Protein AF-A0A371E252-F1 (afdb_monomer)

InterPro domains:
  IPR016167 FAD-binding, type PCMH, subdomain 1 [G3DSA:3.30.43.10] (21-104)

Foldseek 3Di:
DVVVVVVVVVVVVVVVVVVDDDPDPCVQLVVQLVVQLCVVQNDVVCVPFKDAPPDPVPLVVQVVPDPDPVCVDPVHDDDRMDGDDPDPVSVVSNVVSCVVSVND

Structure (mmCIF, N/CA/C/O backbone):
data_AF-A0A371E252-F1
#
_entry.id   AF-A0A371E252-F1
#
loop_
_atom_site.group_PDB
_atom_site.id
_atom_site.type_symbol
_atom_site.label_atom_id
_atom_site.label_alt_id
_atom_site.label_comp_id
_atom_site.label_asym_id
_atom_site.label_entity_id
_atom_site.label_seq_id
_atom_site.pdbx_PDB_ins_code
_atom_site.Cartn_x
_atom_site.Cartn_y
_atom_site.Cartn_z
_atom_site.occupancy
_atom_site.B_iso_or_equiv
_atom_site.auth_seq_id
_atom_site.auth_comp_id
_atom_site.auth_asym_id
_atom_site.auth_atom_id
_atom_site.pdbx_PDB_model_num
ATOM 1 N N . MET A 1 1 ? -9.364 8.628 54.721 1.00 62.19 1 MET A N 1
ATOM 2 C CA . MET A 1 1 ? -10.093 9.323 53.631 1.00 62.19 1 MET A CA 1
ATOM 3 C C . MET A 1 1 ? -9.244 9.484 52.368 1.00 62.19 1 MET A C 1
ATOM 5 O O . MET A 1 1 ? -9.699 9.056 51.315 1.00 62.19 1 MET A O 1
ATOM 9 N N . ALA A 1 2 ? -8.001 9.976 52.462 1.00 70.38 2 ALA A N 1
ATOM 10 C CA . ALA A 1 2 ? -7.091 10.146 51.316 1.00 70.38 2 ALA A CA 1
ATOM 11 C C . ALA A 1 2 ? -6.889 8.874 50.459 1.00 70.38 2 ALA A C 1
ATOM 13 O O . ALA A 1 2 ? -7.044 8.922 49.245 1.00 70.38 2 ALA A O 1
ATOM 14 N N . ASN A 1 3 ? -6.663 7.709 51.075 1.00 74.62 3 ASN A N 1
ATOM 15 C CA . ASN A 1 3 ? -6.442 6.457 50.332 1.00 74.62 3 ASN A CA 1
ATOM 16 C C . ASN A 1 3 ? -7.676 5.987 49.541 1.00 74.62 3 ASN A C 1
ATOM 18 O O . ASN A 1 3 ? -7.531 5.285 48.545 1.00 74.62 3 ASN A O 1
ATOM 22 N N . SER A 1 4 ? -8.884 6.359 49.979 1.00 79.25 4 SER A N 1
ATOM 23 C CA . SER A 1 4 ? -10.127 6.024 49.271 1.00 79.25 4 SER A CA 1
ATOM 24 C C . SER A 1 4 ? -10.305 6.909 48.035 1.00 79.25 4 SER A C 1
ATOM 26 O O . SER A 1 4 ? -10.620 6.414 46.958 1.00 79.25 4 SER A O 1
ATOM 28 N N . LEU A 1 5 ? -9.992 8.204 48.165 1.00 81.00 5 LEU A N 1
ATOM 29 C CA . LEU A 1 5 ? -9.998 9.164 47.057 1.00 81.00 5 LEU A CA 1
ATOM 30 C C . LEU A 1 5 ? -8.970 8.800 45.980 1.00 81.00 5 LEU A C 1
ATOM 32 O O . LEU A 1 5 ? -9.283 8.847 44.795 1.00 81.00 5 LEU A O 1
ATOM 36 N N . VAL A 1 6 ? -7.773 8.363 46.386 1.00 83.75 6 VAL A N 1
ATOM 37 C CA . VAL A 1 6 ? -6.734 7.889 45.459 1.00 83.75 6 VAL A CA 1
ATOM 38 C C . VAL A 1 6 ? -7.217 6.662 44.680 1.00 83.75 6 VAL A C 1
ATOM 40 O O . VAL A 1 6 ? -7.085 6.624 43.461 1.00 83.75 6 VAL A O 1
ATOM 43 N N . LYS A 1 7 ? -7.849 5.686 45.346 1.00 84.31 7 LYS A N 1
ATOM 44 C CA . LYS A 1 7 ? -8.423 4.507 44.673 1.00 84.31 7 LYS A CA 1
ATOM 45 C C . LYS A 1 7 ? -9.534 4.876 43.687 1.00 84.31 7 LYS A C 1
ATOM 47 O O . LYS A 1 7 ? -9.587 4.305 42.602 1.00 84.31 7 LYS A O 1
ATOM 52 N N . LEU A 1 8 ? -10.389 5.837 44.042 1.00 84.25 8 LEU A N 1
ATOM 53 C CA . LEU A 1 8 ? -11.466 6.312 43.171 1.00 84.25 8 LEU A CA 1
ATOM 54 C C . LEU A 1 8 ? -10.919 7.026 41.924 1.00 84.25 8 LEU A C 1
ATOM 56 O O . LEU A 1 8 ? -11.427 6.822 40.824 1.00 84.25 8 LEU A O 1
ATOM 60 N N . LEU A 1 9 ? -9.851 7.815 42.084 1.00 87.12 9 LEU A N 1
ATOM 61 C CA . LEU A 1 9 ? -9.135 8.452 40.976 1.00 87.12 9 LEU A CA 1
ATOM 62 C C . LEU A 1 9 ? -8.522 7.415 40.032 1.00 87.12 9 LEU A C 1
ATOM 64 O O . LEU A 1 9 ? -8.717 7.512 38.823 1.00 87.12 9 LEU A O 1
ATOM 68 N N . PHE A 1 10 ? -7.848 6.393 40.567 1.00 81.62 10 PHE A N 1
ATOM 69 C CA . PHE A 1 10 ? -7.299 5.307 39.748 1.00 81.62 10 PHE A CA 1
ATOM 70 C C . PHE A 1 10 ? -8.387 4.556 38.971 1.00 81.62 10 PHE A C 1
ATOM 72 O O . PHE A 1 10 ? -8.200 4.296 37.785 1.00 81.62 10 PHE A O 1
ATOM 79 N N . LEU A 1 11 ? -9.530 4.262 39.604 1.00 84.81 11 LEU A N 1
ATOM 80 C CA . LEU A 1 11 ? -10.670 3.610 38.950 1.00 84.81 11 LEU A CA 1
ATOM 81 C C . LEU A 1 11 ? -11.271 4.481 37.832 1.00 84.81 11 LEU A C 1
ATOM 83 O O . LEU A 1 11 ? -11.624 3.980 36.770 1.00 84.81 11 LEU A O 1
ATOM 87 N N . SER A 1 12 ? -11.375 5.791 38.058 1.00 83.69 12 SER A N 1
ATOM 88 C CA . SER A 1 12 ? -11.881 6.733 37.054 1.00 83.69 12 SER A CA 1
ATOM 89 C C . SER A 1 12 ? -10.973 6.788 35.821 1.00 83.69 12 SER A C 1
ATOM 91 O O . SER A 1 12 ? -11.452 6.709 34.689 1.00 83.69 12 SER A O 1
ATOM 93 N N . VAL A 1 13 ? -9.652 6.844 36.031 1.00 83.81 13 VAL A N 1
ATOM 94 C CA . VAL A 1 13 ? -8.660 6.879 34.945 1.00 83.81 13 VAL A CA 1
ATOM 95 C C . VAL A 1 13 ? -8.674 5.586 34.129 1.00 83.81 13 VAL A C 1
ATOM 97 O O . VAL A 1 13 ? -8.642 5.649 32.900 1.00 83.81 13 VAL A O 1
ATOM 100 N N . THR A 1 14 ? -8.761 4.415 34.770 1.00 80.19 14 THR A N 1
ATOM 101 C CA . THR A 1 14 ? -8.819 3.137 34.042 1.00 80.19 14 THR A CA 1
ATOM 102 C C . THR A 1 14 ? -10.090 3.015 33.210 1.00 80.19 14 THR A C 1
ATOM 104 O O . THR A 1 14 ? -9.998 2.628 32.047 1.00 80.19 14 THR A O 1
ATOM 107 N N . VAL A 1 15 ? -11.246 3.418 33.755 1.00 84.56 15 VAL A N 1
ATOM 108 C CA . VAL A 1 15 ? -12.521 3.450 33.020 1.00 84.56 15 VAL A CA 1
ATOM 109 C C . VAL A 1 15 ? -12.428 4.378 31.806 1.00 84.56 15 VAL A C 1
ATOM 111 O O . VAL A 1 15 ? -12.821 3.977 30.711 1.00 84.56 15 VAL A O 1
ATOM 114 N N . PHE A 1 16 ? -11.842 5.569 31.961 1.00 77.81 16 PHE A N 1
ATOM 115 C CA . PHE A 1 16 ? 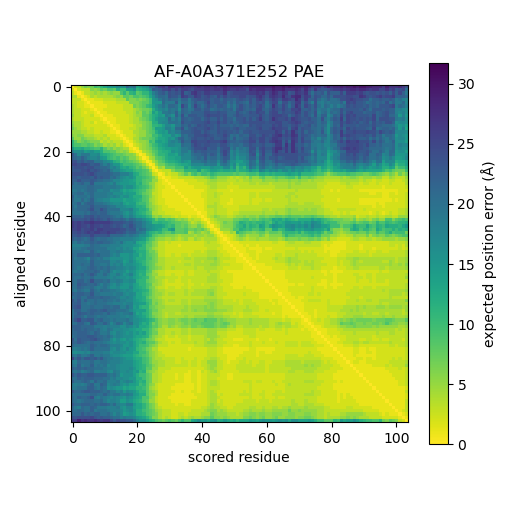-11.635 6.509 30.855 1.00 77.81 16 PHE A CA 1
ATOM 116 C C . PHE A 1 16 ? -10.788 5.908 29.724 1.00 77.81 16 PHE A C 1
ATOM 118 O O . PHE A 1 16 ? -11.178 5.993 28.563 1.00 77.81 16 PHE A O 1
ATOM 125 N N . ILE A 1 17 ? -9.666 5.252 30.042 1.00 77.25 17 ILE A N 1
ATOM 126 C CA . ILE A 1 17 ? -8.774 4.651 29.033 1.00 77.25 17 ILE A CA 1
ATOM 127 C C . ILE A 1 17 ? -9.478 3.529 28.254 1.00 77.25 17 ILE A C 1
ATOM 129 O O . ILE A 1 17 ? -9.292 3.419 27.047 1.00 77.25 17 ILE A O 1
ATOM 133 N N . SER A 1 18 ? -10.326 2.725 28.902 1.00 74.38 18 SER A N 1
ATOM 134 C CA . SER A 1 18 ? -11.083 1.661 28.221 1.00 74.38 18 SER A CA 1
ATOM 135 C C . SER A 1 18 ? -12.175 2.161 27.265 1.00 74.38 18 SER A C 1
ATOM 137 O O . SER A 1 18 ? -12.590 1.408 26.386 1.00 74.38 18 SER A O 1
ATOM 139 N N . ILE A 1 19 ? -12.643 3.406 27.409 1.00 78.81 19 ILE A N 1
ATOM 140 C CA . ILE A 1 19 ? -13.698 3.979 26.554 1.00 78.81 19 ILE A CA 1
ATOM 141 C C . ILE A 1 19 ? -13.113 4.573 25.262 1.00 78.81 19 ILE A C 1
ATOM 143 O O . ILE A 1 19 ? -13.797 4.609 24.240 1.00 78.81 19 ILE A O 1
ATOM 147 N N . PHE A 1 20 ? -11.847 5.003 25.277 1.00 70.75 20 PHE A N 1
ATOM 148 C CA . PHE A 1 20 ? -11.175 5.567 24.107 1.00 70.75 20 PHE A CA 1
ATOM 149 C C . PHE A 1 20 ? -10.233 4.535 23.474 1.00 70.75 20 PHE A C 1
ATOM 151 O O . PHE A 1 20 ? -9.099 4.381 23.932 1.00 70.75 20 PHE A O 1
ATOM 158 N N . PRO A 1 21 ? -10.644 3.830 22.403 1.00 59.06 21 PRO A N 1
ATOM 159 C CA . PRO A 1 21 ? -9.707 3.009 21.652 1.00 59.06 21 PRO A CA 1
ATOM 160 C C . PRO A 1 21 ? -8.589 3.895 21.089 1.00 59.06 21 PRO A C 1
ATOM 162 O O . PRO A 1 21 ? -8.842 4.955 20.514 1.00 59.06 21 PRO A O 1
ATOM 165 N N . ALA A 1 22 ? -7.341 3.453 21.245 1.00 61.25 22 ALA A N 1
ATOM 166 C CA . ALA A 1 22 ? -6.201 4.109 20.626 1.00 61.25 22 ALA A CA 1
ATOM 167 C C . ALA A 1 22 ? -6.361 4.070 19.098 1.00 61.25 22 ALA A C 1
ATOM 169 O O . ALA A 1 22 ? -6.343 3.003 18.486 1.00 61.25 22 ALA A O 1
ATOM 170 N N . THR A 1 23 ? -6.501 5.233 18.465 1.00 57.09 23 THR A N 1
ATOM 171 C CA . THR A 1 23 ? -6.455 5.335 17.006 1.00 57.09 23 THR A CA 1
ATOM 172 C C . THR A 1 23 ? -5.016 5.139 16.547 1.00 57.09 23 THR A C 1
ATOM 174 O O . THR A 1 23 ? -4.181 6.033 16.696 1.00 57.09 23 THR A O 1
ATOM 177 N N . SER A 1 24 ? -4.703 3.971 15.990 1.00 57.41 24 SER A N 1
ATOM 178 C CA . SER A 1 24 ? -3.435 3.751 15.295 1.00 57.41 24 SER A CA 1
ATOM 179 C C . SER A 1 24 ? -3.422 4.620 14.035 1.00 57.41 24 SER A C 1
ATOM 181 O O . SER A 1 24 ? -4.232 4.426 13.130 1.00 57.41 24 SER A O 1
ATOM 183 N N . SER A 1 25 ? -2.535 5.610 13.966 1.00 57.28 25 SER A N 1
ATOM 184 C CA . SER A 1 25 ? -2.416 6.466 12.787 1.00 57.28 25 SER A CA 1
ATOM 185 C C . SER A 1 25 ? -1.737 5.701 11.643 1.00 57.28 25 SER A C 1
ATOM 187 O O . SER A 1 25 ? -0.520 5.540 11.591 1.00 57.28 25 SER A O 1
ATOM 189 N N . SER A 1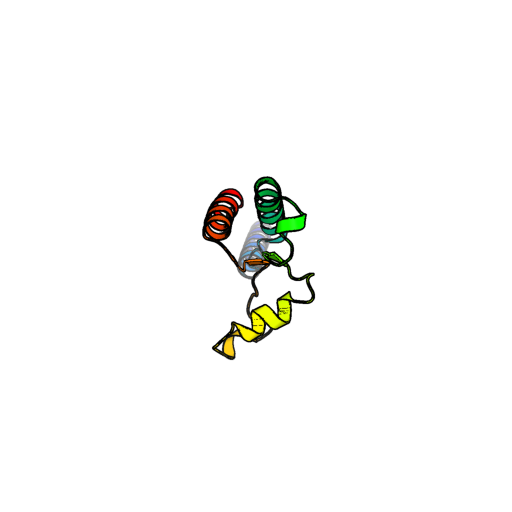 26 ? -2.534 5.248 10.673 1.00 63.62 26 SER A N 1
ATOM 190 C CA . SER A 1 26 ? -2.059 4.558 9.460 1.00 63.62 26 SER A CA 1
ATOM 191 C C . SER A 1 26 ? -1.217 5.441 8.525 1.00 63.62 26 SER A C 1
ATOM 193 O O . SER A 1 26 ? -0.575 4.936 7.605 1.00 63.62 26 SER A O 1
ATOM 195 N N . VAL A 1 27 ? -1.163 6.754 8.780 1.00 65.44 27 VAL A N 1
ATOM 196 C CA . VAL A 1 27 ? -0.443 7.758 7.974 1.00 65.44 27 VAL A CA 1
ATOM 197 C C . VAL A 1 27 ? 1.049 7.429 7.825 1.00 65.44 27 VAL A C 1
ATOM 199 O O . VAL A 1 27 ? 1.638 7.678 6.774 1.00 65.44 27 VAL A O 1
ATOM 202 N N . GLY A 1 28 ? 1.680 6.857 8.857 1.00 78.56 28 GLY A N 1
ATOM 203 C CA . GLY A 1 28 ? 3.085 6.438 8.780 1.00 78.56 28 GLY A CA 1
ATOM 204 C C . GLY A 1 28 ? 3.295 5.204 7.898 1.00 78.56 28 GLY A C 1
ATOM 205 O O . GLY A 1 28 ? 4.268 5.131 7.145 1.00 78.56 28 GLY A O 1
ATOM 206 N N . LEU A 1 29 ? 2.354 4.259 7.954 1.00 85.19 29 LEU A N 1
ATOM 207 C CA . LEU A 1 29 ? 2.412 2.996 7.214 1.00 85.19 29 LEU A CA 1
ATOM 208 C C . LEU A 1 29 ? 2.175 3.228 5.716 1.00 85.19 29 LEU A C 1
ATOM 210 O O . LEU A 1 29 ? 2.910 2.692 4.892 1.00 85.19 29 LEU A O 1
ATOM 214 N N . GLU A 1 30 ? 1.227 4.103 5.366 1.00 88.06 30 GLU A N 1
ATOM 215 C CA . GLU A 1 30 ? 0.965 4.539 3.987 1.00 88.06 30 GLU A CA 1
ATOM 216 C C . GLU A 1 30 ? 2.212 5.160 3.341 1.00 88.06 30 GLU A C 1
ATOM 218 O O . GLU A 1 30 ? 2.621 4.755 2.255 1.00 88.06 30 GLU A O 1
ATOM 223 N N . LYS A 1 31 ? 2.871 6.105 4.027 1.00 90.19 31 LYS A N 1
ATOM 224 C CA . LYS A 1 31 ? 4.099 6.740 3.518 1.00 90.19 31 LYS A CA 1
ATOM 225 C C . LYS A 1 31 ? 5.239 5.738 3.346 1.00 90.19 31 LYS A C 1
ATOM 227 O O . LYS A 1 31 ? 5.981 5.818 2.369 1.00 90.19 31 LYS A O 1
ATOM 232 N N . SER A 1 32 ? 5.381 4.801 4.285 1.00 92.25 32 SER A N 1
ATOM 233 C CA . SER A 1 32 ? 6.361 3.713 4.195 1.00 92.25 32 SER A CA 1
ATOM 234 C C . SER A 1 32 ? 6.102 2.834 2.967 1.00 92.25 32 SER A C 1
ATOM 236 O O . SER A 1 32 ? 7.033 2.538 2.214 1.00 92.25 32 SER A O 1
ATOM 238 N N . PHE A 1 33 ? 4.835 2.486 2.725 1.00 93.56 33 PHE A N 1
ATOM 239 C CA . PHE A 1 33 ? 4.422 1.678 1.582 1.00 93.56 33 PHE A CA 1
ATOM 240 C C . PHE A 1 33 ? 4.706 2.391 0.260 1.00 93.56 33 PHE A C 1
ATOM 242 O O . PHE A 1 33 ? 5.372 1.828 -0.607 1.00 93.56 33 PHE A O 1
ATOM 249 N N . LEU A 1 34 ? 4.273 3.651 0.135 1.00 92.50 34 LEU A N 1
ATOM 250 C CA . LEU A 1 34 ? 4.506 4.478 -1.052 1.00 92.50 34 LEU A CA 1
ATOM 251 C C . LEU A 1 34 ? 5.995 4.595 -1.363 1.00 92.50 34 LEU A C 1
ATOM 253 O O . LEU A 1 34 ? 6.411 4.327 -2.487 1.00 92.50 34 LEU A O 1
ATOM 257 N N . ARG A 1 35 ? 6.812 4.901 -0.349 1.00 93.12 35 ARG A N 1
ATOM 258 C CA . ARG A 1 35 ? 8.263 4.996 -0.514 1.00 93.12 35 ARG A CA 1
ATOM 259 C C . ARG A 1 35 ? 8.869 3.670 -0.972 1.00 93.12 35 ARG A C 1
ATOM 261 O O . ARG A 1 35 ? 9.743 3.672 -1.835 1.00 93.12 35 ARG A O 1
ATOM 268 N N . CYS A 1 36 ? 8.432 2.544 -0.406 1.00 94.88 36 CYS A N 1
ATOM 269 C CA . CYS A 1 36 ? 8.893 1.221 -0.825 1.00 94.88 36 CYS A CA 1
ATOM 270 C C . CYS A 1 36 ? 8.558 0.952 -2.298 1.00 94.88 36 CYS A C 1
ATOM 272 O O . CYS A 1 36 ? 9.428 0.526 -3.056 1.00 94.88 36 CYS A O 1
ATOM 274 N N . PHE A 1 37 ? 7.327 1.258 -2.704 1.00 94.31 37 PHE A N 1
ATOM 275 C CA . PHE A 1 37 ? 6.840 1.026 -4.058 1.00 94.31 37 PHE A CA 1
ATOM 276 C C . PHE A 1 37 ? 7.578 1.897 -5.086 1.00 94.31 37 PHE A C 1
ATOM 278 O O . PHE A 1 37 ? 8.109 1.379 -6.069 1.00 94.31 37 PHE A O 1
ATOM 285 N N . GLN A 1 38 ? 7.714 3.198 -4.803 1.00 93.38 38 GLN A N 1
ATOM 286 C CA . GLN A 1 38 ? 8.462 4.161 -5.622 1.00 93.38 38 GLN A CA 1
ATOM 287 C C . GLN A 1 38 ? 9.941 3.788 -5.756 1.00 93.38 38 GLN A C 1
ATOM 289 O O . GLN A 1 38 ? 10.516 3.937 -6.828 1.00 93.38 38 GLN A O 1
ATOM 294 N N . THR A 1 39 ? 10.557 3.246 -4.700 1.00 94.19 39 THR A N 1
ATOM 295 C CA . THR A 1 39 ? 11.961 2.796 -4.758 1.00 94.19 39 THR A CA 1
ATOM 296 C C . THR A 1 39 ? 12.160 1.667 -5.777 1.00 94.19 39 THR A C 1
ATOM 298 O O . THR A 1 39 ? 13.242 1.546 -6.342 1.00 94.19 39 THR A O 1
ATOM 301 N N . ILE A 1 40 ? 11.140 0.835 -6.010 1.00 92.69 40 ILE A N 1
ATOM 302 C CA . ILE A 1 40 ? 11.243 -0.333 -6.896 1.00 92.69 40 ILE A CA 1
ATOM 303 C C . ILE A 1 40 ? 10.833 0.006 -8.334 1.00 92.69 40 ILE A C 1
ATOM 305 O O . ILE A 1 40 ? 11.474 -0.459 -9.272 1.00 92.69 40 ILE A O 1
ATOM 309 N N . LEU A 1 41 ? 9.769 0.794 -8.518 1.00 89.38 41 LEU A N 1
ATOM 310 C CA . LEU A 1 41 ? 9.190 1.072 -9.839 1.00 89.38 41 LEU A CA 1
ATOM 311 C C . LEU A 1 41 ? 9.556 2.459 -10.398 1.00 89.38 41 LEU A C 1
ATOM 313 O O . LEU A 1 41 ? 9.484 2.655 -11.613 1.00 89.38 41 LEU A O 1
ATOM 317 N N . GLY A 1 42 ? 9.962 3.407 -9.551 1.00 84.69 42 GLY A N 1
ATOM 318 C CA . GLY A 1 42 ? 10.159 4.819 -9.891 1.00 84.69 42 GLY A CA 1
ATOM 319 C C . GLY A 1 42 ? 8.890 5.674 -9.734 1.00 84.69 42 GLY A C 1
ATOM 320 O O . GLY A 1 42 ? 7.770 5.171 -9.648 1.00 84.69 42 GLY A O 1
ATOM 321 N N . ASP A 1 43 ? 9.049 6.999 -9.706 1.00 76.00 43 ASP A N 1
ATOM 322 C CA . ASP A 1 43 ? 7.927 7.921 -9.451 1.00 76.00 43 ASP A CA 1
ATOM 323 C C . ASP A 1 43 ? 6.906 7.951 -10.601 1.00 76.00 43 ASP A C 1
ATOM 325 O O . ASP A 1 43 ? 5.696 7.922 -10.370 1.00 76.00 43 ASP A O 1
ATOM 329 N N . ASN A 1 44 ? 7.379 7.926 -11.851 1.00 69.56 44 ASN A N 1
ATOM 330 C CA . ASN A 1 44 ? 6.522 8.038 -13.040 1.00 69.56 44 ASN A CA 1
ATOM 331 C C . ASN A 1 44 ? 5.601 6.826 -13.250 1.00 69.56 44 ASN A C 1
ATOM 333 O O . ASN A 1 44 ? 4.517 6.963 -13.806 1.00 69.56 44 ASN A O 1
ATOM 337 N N . THR A 1 45 ? 6.016 5.645 -12.798 1.00 70.00 45 THR A N 1
ATOM 338 C CA . THR A 1 45 ? 5.272 4.379 -12.942 1.00 70.00 45 THR A CA 1
ATOM 339 C C . THR A 1 45 ? 4.266 4.158 -11.811 1.00 70.00 45 THR A C 1
ATO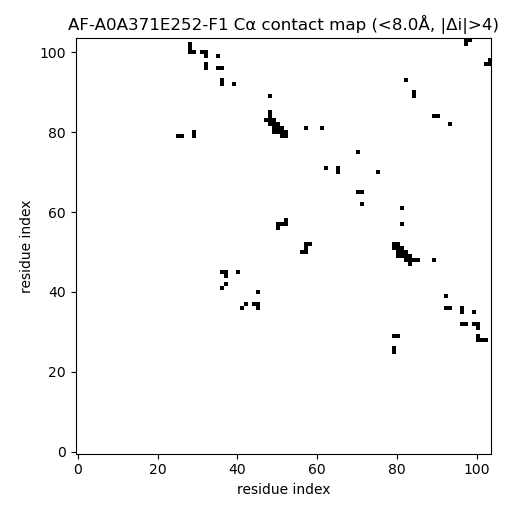M 341 O O . THR A 1 45 ? 3.421 3.269 -11.897 1.00 70.00 45 THR A O 1
ATOM 344 N N . THR A 1 46 ? 4.338 4.968 -10.751 1.00 78.44 46 THR A N 1
ATOM 345 C CA . THR A 1 46 ? 3.406 4.904 -9.621 1.00 78.44 46 THR A CA 1
ATOM 346 C C . THR A 1 46 ? 2.075 5.593 -9.961 1.00 78.44 46 THR A C 1
ATOM 348 O O . THR A 1 46 ? 1.015 5.194 -9.466 1.00 78.44 46 THR A O 1
ATOM 351 N N . SER A 1 47 ? 2.115 6.585 -10.860 1.00 82.06 47 SER A N 1
ATOM 352 C CA . SER A 1 47 ? 0.936 7.283 -11.383 1.00 82.06 47 SER A CA 1
ATOM 353 C C . SER A 1 47 ? 0.044 6.321 -12.176 1.00 82.06 47 SER A C 1
ATOM 355 O O . SER A 1 47 ? 0.479 5.717 -13.153 1.00 82.06 47 SER A O 1
ATOM 357 N N . GLY A 1 48 ? -1.203 6.141 -11.735 1.00 88.62 48 GLY A N 1
ATOM 358 C CA . GLY A 1 48 ? -2.156 5.202 -12.344 1.00 88.62 48 GLY A CA 1
ATOM 359 C C . GLY A 1 48 ? -2.067 3.756 -11.835 1.00 88.62 48 GLY A C 1
ATOM 360 O O . GLY A 1 48 ? -2.822 2.902 -12.302 1.00 88.62 48 GLY A O 1
ATOM 361 N N . VAL A 1 49 ? -1.173 3.483 -10.878 1.00 94.12 49 VAL A N 1
ATOM 362 C CA . VAL A 1 49 ? -1.094 2.201 -10.156 1.00 94.12 49 VAL A CA 1
ATOM 363 C C . VAL A 1 49 ? -1.489 2.372 -8.696 1.00 94.12 49 VAL A C 1
ATOM 365 O O . VAL A 1 49 ? -2.168 1.504 -8.154 1.00 94.12 49 VAL A O 1
ATOM 368 N N . ILE A 1 50 ? -1.083 3.473 -8.056 1.00 94.12 50 ILE A N 1
ATOM 369 C CA . ILE A 1 50 ? -1.456 3.781 -6.673 1.00 94.12 50 ILE A CA 1
ATOM 370 C C . ILE A 1 50 ? -2.299 5.051 -6.627 1.00 94.12 50 ILE A C 1
ATOM 372 O O . ILE A 1 50 ? -1.910 6.093 -7.152 1.00 94.12 50 ILE A O 1
ATOM 376 N N . PHE A 1 51 ? -3.425 4.967 -5.926 1.00 93.94 51 PHE A N 1
ATOM 377 C CA . PHE A 1 51 ? -4.324 6.080 -5.658 1.00 93.94 51 PHE A CA 1
ATOM 378 C C . PHE A 1 51 ? -4.413 6.315 -4.155 1.00 93.94 51 PHE A C 1
ATOM 380 O O . PHE A 1 51 ? -4.871 5.454 -3.408 1.00 93.94 51 PHE A O 1
ATOM 387 N N . THR A 1 52 ? -3.970 7.480 -3.701 1.00 92.31 52 THR A N 1
ATOM 388 C CA . THR A 1 52 ? -4.114 7.936 -2.311 1.00 92.31 52 THR A CA 1
ATOM 389 C C . THR A 1 52 ? -5.370 8.789 -2.172 1.00 92.31 52 THR A C 1
ATOM 391 O O . THR A 1 52 ? -5.889 9.293 -3.170 1.00 92.31 52 THR A O 1
ATOM 394 N N . LYS A 1 53 ? -5.813 9.052 -0.937 1.00 91.56 53 LYS A N 1
ATOM 395 C CA . LYS A 1 53 ? -6.943 9.966 -0.662 1.00 91.56 53 LYS A CA 1
ATOM 396 C C . LYS A 1 53 ? -6.783 11.374 -1.253 1.00 91.56 53 LYS A C 1
ATOM 398 O O . LYS A 1 53 ? -7.769 12.084 -1.396 1.00 91.56 53 LYS A O 1
ATOM 403 N N . SER A 1 54 ? -5.560 11.793 -1.585 1.00 91.12 54 SER A N 1
ATOM 404 C CA . SER A 1 54 ? -5.296 13.087 -2.227 1.00 91.12 54 SER A CA 1
ATOM 405 C C . SER A 1 54 ? -5.513 13.080 -3.743 1.00 91.12 54 SER A C 1
ATOM 407 O O . SER A 1 54 ? -5.519 14.143 -4.356 1.00 91.12 54 SER A O 1
ATOM 409 N N . SER A 1 55 ? -5.635 11.908 -4.371 1.00 92.06 55 SER A N 1
ATOM 410 C CA . SER A 1 55 ? -5.862 11.799 -5.814 1.00 92.06 55 SER A CA 1
ATOM 411 C C . SER A 1 55 ? -7.344 11.977 -6.152 1.00 92.06 55 SER A C 1
ATOM 413 O O . SER A 1 55 ? -8.209 11.395 -5.502 1.00 92.06 55 SER A O 1
ATOM 415 N N . SER A 1 56 ? -7.649 12.742 -7.204 1.00 93.94 56 SER A N 1
ATOM 416 C CA . SER A 1 56 ? -9.032 12.965 -7.662 1.00 93.94 56 SER A CA 1
ATOM 417 C C . SER A 1 56 ? -9.735 11.675 -8.097 1.00 93.94 56 SER A C 1
ATOM 419 O O . SER A 1 56 ? -10.955 11.573 -8.006 1.00 93.94 56 SER A O 1
ATOM 421 N N . SER A 1 57 ? -8.968 10.673 -8.532 1.00 94.81 57 SER A N 1
ATOM 422 C CA . SE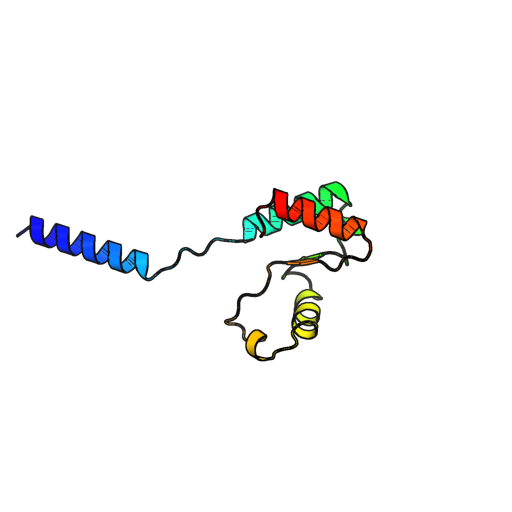R A 1 57 ? -9.479 9.364 -8.946 1.00 94.81 57 SER A CA 1
ATOM 423 C C . SER A 1 57 ? -9.767 8.407 -7.784 1.00 94.81 57 SER A C 1
ATOM 425 O O . SER A 1 57 ? -10.345 7.352 -8.026 1.00 94.81 57 SER A O 1
ATOM 427 N N . TYR A 1 58 ? -9.393 8.736 -6.542 1.00 95.62 58 TYR A N 1
ATOM 428 C CA . TYR A 1 58 ? -9.560 7.834 -5.397 1.00 95.62 58 TYR A CA 1
ATOM 429 C C . TYR A 1 58 ? -11.030 7.562 -5.061 1.00 95.62 58 TYR A C 1
ATOM 431 O O . TYR A 1 58 ? -11.431 6.401 -5.002 1.00 95.62 58 TYR A O 1
ATOM 439 N N . GLU A 1 59 ? -11.833 8.613 -4.868 1.00 95.69 59 GLU A N 1
ATOM 440 C CA . GLU A 1 59 ? -13.246 8.477 -4.479 1.00 95.69 59 GLU A CA 1
ATOM 441 C C . GLU A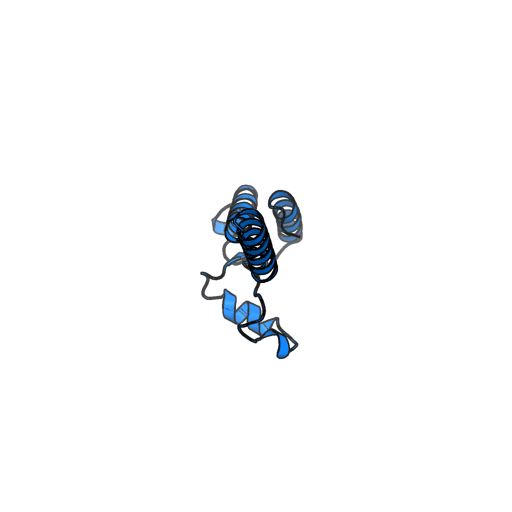 1 59 ? -14.050 7.705 -5.540 1.00 95.69 59 GLU A C 1
ATOM 443 O O . GLU A 1 59 ? -14.675 6.700 -5.196 1.00 95.69 59 GLU A O 1
ATOM 448 N N . PRO A 1 60 ? -13.989 8.068 -6.843 1.00 96.31 60 PRO A N 1
ATOM 449 C CA . PRO A 1 60 ? -14.745 7.349 -7.868 1.00 96.31 60 PRO A CA 1
ATOM 450 C C . PRO A 1 60 ? -14.319 5.879 -7.995 1.00 96.31 60 PRO A C 1
ATOM 452 O O . PRO A 1 60 ? -15.157 4.997 -8.196 1.00 96.31 60 PRO A O 1
ATOM 455 N N . LEU A 1 61 ? -13.019 5.594 -7.854 1.00 96.50 61 LEU A N 1
ATOM 456 C CA . LEU A 1 61 ? -12.491 4.231 -7.900 1.00 96.50 61 LEU A CA 1
ATOM 457 C C . LEU A 1 61 ? -12.982 3.398 -6.710 1.00 96.50 61 LEU A C 1
ATOM 459 O O . LEU A 1 61 ? -13.427 2.266 -6.896 1.00 96.50 61 LEU A O 1
ATOM 463 N N . LEU A 1 62 ? -12.934 3.959 -5.501 1.00 96.69 62 LEU A N 1
ATOM 464 C CA . LEU A 1 62 ? -13.396 3.286 -4.294 1.00 96.69 62 LEU A CA 1
ATOM 465 C C . LEU A 1 62 ? -14.887 2.961 -4.381 1.00 96.69 62 LEU A C 1
ATOM 467 O O . LEU A 1 62 ? -15.271 1.798 -4.255 1.00 96.69 62 LEU A O 1
ATOM 471 N N . GLU A 1 63 ? -15.716 3.968 -4.643 1.00 96.38 63 GLU A N 1
ATOM 472 C CA . GLU A 1 63 ? -17.172 3.830 -4.622 1.00 96.38 63 GLU A CA 1
ATOM 473 C C . GLU A 1 63 ? -17.666 2.894 -5.737 1.00 96.38 63 GLU A C 1
ATOM 475 O O . GLU A 1 63 ? -18.542 2.065 -5.500 1.00 96.38 63 GLU A O 1
ATOM 480 N N . SER A 1 64 ? -17.043 2.923 -6.925 1.00 96.75 64 SER A N 1
ATOM 481 C CA . SER A 1 64 ? -17.381 1.993 -8.020 1.00 96.75 64 SER A CA 1
ATOM 482 C C . SER A 1 64 ? -17.048 0.524 -7.714 1.00 96.75 64 SER A C 1
ATOM 484 O O . SER A 1 64 ? -17.677 -0.385 -8.268 1.00 96.75 64 SER A O 1
ATOM 486 N N . SER A 1 65 ? -16.083 0.271 -6.822 1.00 95.44 65 SER A N 1
ATOM 487 C CA . SER A 1 65 ? -15.698 -1.080 -6.395 1.00 95.44 65 SER A CA 1
ATOM 488 C C . SER A 1 65 ? -16.616 -1.656 -5.308 1.00 95.44 65 SER A C 1
ATOM 490 O O . SER A 1 65 ? -16.742 -2.879 -5.181 1.00 95.44 65 SER A O 1
ATOM 492 N N . ILE A 1 66 ? -17.294 -0.798 -4.538 1.00 96.69 66 ILE A N 1
ATOM 493 C CA . ILE A 1 66 ? -18.158 -1.205 -3.430 1.00 96.69 66 ILE A CA 1
ATOM 494 C C . ILE A 1 66 ? -19.482 -1.742 -3.980 1.00 96.69 66 ILE A C 1
ATOM 496 O O . ILE A 1 66 ? -20.292 -1.028 -4.561 1.00 96.69 66 ILE A O 1
ATOM 500 N N . ARG A 1 67 ? -19.738 -3.034 -3.755 1.00 97.31 67 ARG A N 1
ATOM 501 C CA . ARG A 1 67 ? -20.971 -3.699 -4.222 1.00 97.31 67 ARG A CA 1
ATOM 502 C C . ARG A 1 67 ? -22.117 -3.660 -3.221 1.00 97.31 67 ARG A C 1
ATOM 504 O O . ARG A 1 67 ? -23.269 -3.814 -3.607 1.00 97.31 67 ARG A O 1
ATOM 511 N N . ASN A 1 68 ? -21.813 -3.479 -1.939 1.00 96.75 68 ASN A N 1
ATOM 512 C CA . ASN A 1 68 ? -22.819 -3.429 -0.886 1.00 96.75 68 ASN A CA 1
ATOM 513 C C . ASN A 1 68 ? -22.905 -2.013 -0.315 1.00 96.75 68 ASN A C 1
ATOM 515 O O . ASN A 1 68 ? -21.957 -1.532 0.307 1.00 96.75 68 ASN A O 1
ATOM 519 N N . ALA A 1 69 ? -24.071 -1.385 -0.482 1.00 95.12 69 ALA A N 1
ATOM 520 C CA . ALA A 1 69 ? -24.328 -0.006 -0.079 1.00 95.12 69 ALA A CA 1
ATOM 521 C C . ALA A 1 69 ? -24.065 0.265 1.413 1.00 95.12 69 ALA A C 1
ATOM 523 O O . ALA A 1 69 ? -23.741 1.393 1.782 1.00 95.12 69 ALA A O 1
ATOM 524 N N . ARG A 1 70 ? -24.110 -0.763 2.279 1.00 95.44 70 ARG A N 1
ATOM 525 C CA . ARG A 1 70 ? -23.764 -0.615 3.703 1.00 95.44 70 ARG A CA 1
ATOM 526 C C . ARG A 1 70 ? -22.349 -0.069 3.924 1.00 95.44 70 ARG A C 1
ATOM 528 O O . ARG A 1 70 ? -22.090 0.517 4.970 1.00 95.44 70 ARG A O 1
ATOM 535 N N . PHE A 1 71 ? -21.437 -0.295 2.975 1.00 95.31 71 PHE A N 1
ATOM 536 C CA . PHE A 1 71 ? -20.037 0.115 3.069 1.00 95.31 71 PHE A CA 1
ATOM 537 C C . PHE A 1 71 ? -19.761 1.493 2.461 1.00 95.31 71 PHE A C 1
ATOM 539 O O . PHE A 1 71 ? -18.630 1.954 2.571 1.00 95.31 71 PHE A O 1
ATOM 546 N N . LEU A 1 72 ? -20.755 2.170 1.872 1.00 94.75 72 LEU A N 1
ATOM 547 C CA . LEU A 1 72 ? -20.597 3.531 1.330 1.00 94.75 72 LEU A CA 1
ATOM 548 C C . LEU A 1 72 ? -20.598 4.590 2.445 1.00 94.75 72 LEU A C 1
ATOM 550 O O . LEU A 1 72 ? -19.947 5.619 2.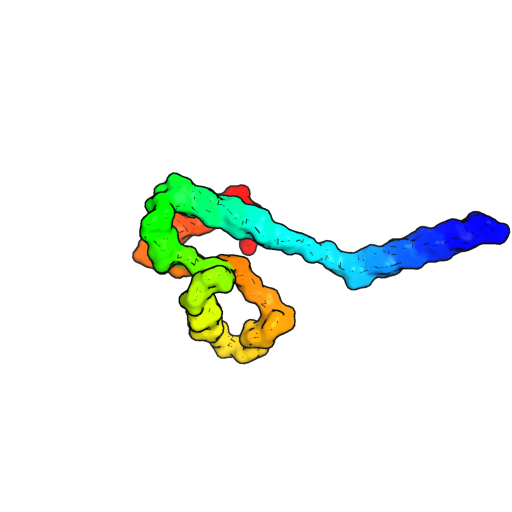318 1.00 94.75 72 LEU A O 1
ATOM 554 N N . ASN A 1 73 ? -21.233 4.307 3.586 1.00 93.19 73 ASN A N 1
ATOM 555 C CA . ASN A 1 73 ? -21.324 5.227 4.725 1.00 93.19 73 ASN A CA 1
ATOM 556 C C . ASN A 1 73 ? -19.941 5.780 5.159 1.00 93.19 73 ASN A C 1
ATOM 558 O O . ASN A 1 73 ? -18.959 5.035 5.242 1.00 93.19 73 ASN A O 1
ATOM 562 N N . SER A 1 74 ? -19.880 7.083 5.457 1.00 88.50 74 SER A N 1
ATOM 563 C CA . SER A 1 74 ? -18.682 7.809 5.904 1.00 88.50 74 SER A CA 1
ATOM 564 C C . SER A 1 74 ? -18.139 7.335 7.255 1.00 88.50 74 SER A C 1
ATOM 566 O O . SER A 1 74 ? -16.947 7.469 7.513 1.00 88.50 74 SER A O 1
ATOM 568 N N . SER A 1 75 ? -18.981 6.739 8.106 1.00 92.00 75 SER A N 1
ATOM 569 C CA . SER A 1 75 ? -18.545 6.119 9.365 1.00 92.00 75 SER A CA 1
ATOM 570 C C . SER A 1 75 ? -17.767 4.815 9.156 1.00 92.00 75 SER A C 1
ATOM 572 O O . SER A 1 75 ? -17.111 4.343 10.082 1.00 92.00 75 SER A O 1
ATOM 574 N N . VAL A 1 76 ? -17.840 4.209 7.965 1.00 93.69 76 VAL A N 1
ATOM 575 C CA . VAL A 1 76 ? -17.087 2.992 7.641 1.00 93.69 76 VAL A CA 1
ATOM 576 C C . VAL A 1 76 ? -15.658 3.381 7.255 1.00 93.69 76 VAL A C 1
ATOM 578 O O . VAL A 1 76 ? -15.489 4.183 6.333 1.00 93.69 76 VAL A O 1
ATOM 581 N N . PRO A 1 77 ? -14.622 2.807 7.899 1.00 91.25 77 PRO A N 1
ATOM 582 C CA . PRO A 1 77 ? -13.236 3.081 7.544 1.00 91.25 77 PRO A CA 1
ATOM 583 C C . PRO A 1 77 ? -12.958 2.778 6.069 1.00 91.25 77 PRO A C 1
ATOM 585 O O . PRO A 1 77 ? -13.247 1.687 5.579 1.00 91.25 77 PRO A O 1
ATOM 588 N N . LYS A 1 78 ? -12.382 3.754 5.366 1.00 91.56 78 LY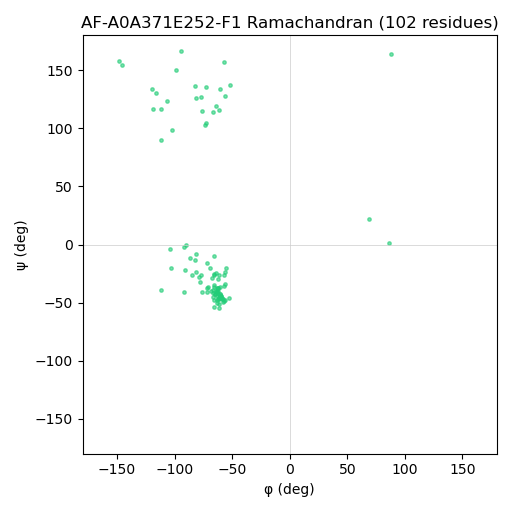S A N 1
ATOM 589 C CA . LYS A 1 78 ? -11.912 3.607 3.984 1.00 91.56 78 LYS A CA 1
ATOM 590 C C . LYS A 1 78 ? -10.403 3.356 3.966 1.00 91.56 78 LYS A C 1
ATOM 592 O O . LYS A 1 78 ? -9.715 3.883 4.851 1.00 91.56 78 LYS A O 1
ATOM 597 N N . PRO A 1 79 ? -9.877 2.620 2.970 1.00 92.31 79 PRO A N 1
ATOM 598 C CA . PRO A 1 79 ? -8.442 2.392 2.861 1.00 92.31 79 PRO A CA 1
ATOM 599 C C . PRO A 1 79 ? -7.667 3.715 2.778 1.00 92.31 79 PRO A C 1
ATOM 601 O O . PRO A 1 79 ? -8.200 4.764 2.436 1.00 92.31 79 PRO A O 1
ATOM 604 N N . ASN A 1 80 ? -6.391 3.699 3.135 1.00 89.69 80 ASN A N 1
ATOM 605 C CA . ASN A 1 80 ? -5.534 4.879 2.986 1.00 89.69 80 ASN A CA 1
ATOM 606 C C . ASN A 1 80 ? -5.076 5.083 1.535 1.00 89.69 80 ASN A C 1
ATOM 608 O O . ASN A 1 80 ? -4.910 6.213 1.079 1.00 89.69 80 ASN A O 1
ATOM 612 N N . LEU A 1 81 ? -4.909 3.974 0.819 1.00 92.06 81 LEU A N 1
ATOM 613 C CA . LEU A 1 81 ? -4.475 3.908 -0.566 1.00 92.06 81 LEU A CA 1
ATOM 614 C C . LEU A 1 81 ? -5.163 2.731 -1.265 1.00 92.06 81 LEU A C 1
ATOM 616 O O . LEU A 1 81 ? -5.520 1.746 -0.619 1.00 92.06 81 LEU A O 1
ATOM 620 N N . ILE A 1 82 ? -5.307 2.813 -2.582 1.00 95.00 82 ILE A N 1
ATOM 621 C CA . ILE A 1 82 ? -5.797 1.738 -3.447 1.00 95.00 82 ILE A CA 1
ATOM 622 C C . ILE A 1 82 ? -4.698 1.419 -4.456 1.00 95.00 82 ILE A C 1
ATOM 624 O O . ILE A 1 82 ? -4.128 2.330 -5.056 1.00 95.00 82 ILE A O 1
ATOM 628 N N . VAL A 1 83 ? -4.411 0.132 -4.650 1.00 94.88 83 VAL A N 1
ATOM 629 C CA . VAL A 1 83 ? -3.484 -0.343 -5.684 1.00 94.88 83 VAL A CA 1
ATOM 630 C C . VAL A 1 83 ? -4.286 -0.995 -6.804 1.00 94.88 83 VAL A C 1
ATOM 632 O O . VAL A 1 83 ? -5.021 -1.950 -6.562 1.00 94.88 83 VAL A O 1
ATOM 635 N N . THR A 1 84 ? -4.115 -0.513 -8.032 1.00 95.69 84 THR A N 1
ATOM 636 C CA . THR A 1 84 ? -4.662 -1.114 -9.255 1.00 95.69 84 THR A CA 1
ATOM 637 C C . THR A 1 84 ? -3.511 -1.668 -10.101 1.00 95.69 84 THR A C 1
ATOM 639 O O . THR A 1 84 ? -2.909 -0.945 -10.902 1.00 95.69 84 THR A O 1
ATOM 642 N N . PRO A 1 85 ? -3.121 -2.934 -9.899 1.00 95.38 85 PRO A N 1
ATOM 643 C CA . PRO A 1 85 ? -2.006 -3.518 -10.629 1.00 95.38 85 PRO A CA 1
ATOM 644 C C . PRO A 1 85 ? -2.380 -3.791 -12.095 1.00 95.38 85 PRO A C 1
ATOM 646 O O . PRO A 1 85 ? -3.426 -4.370 -12.373 1.00 95.38 85 PRO A O 1
ATOM 649 N N . HIS A 1 86 ? -1.482 -3.441 -13.024 1.00 94.50 86 HIS A N 1
ATOM 650 C CA . HIS A 1 86 ? -1.604 -3.731 -14.468 1.00 94.50 86 HIS A CA 1
ATOM 651 C C . HIS A 1 86 ? -0.691 -4.881 -14.922 1.00 94.50 86 HIS A C 1
ATOM 653 O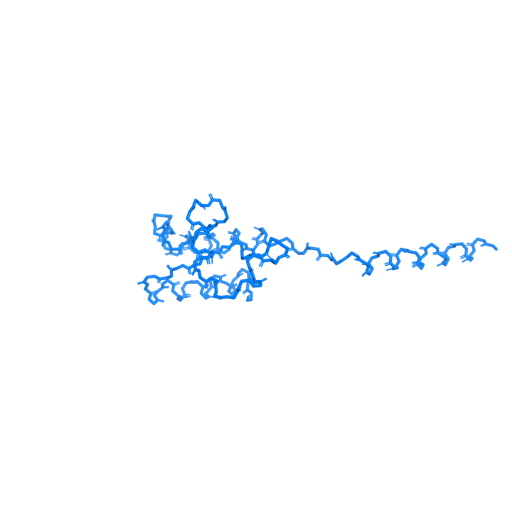 O . HIS A 1 86 ? -0.704 -5.278 -16.082 1.00 94.50 86 HIS A O 1
ATOM 659 N N . SER A 1 87 ? 0.136 -5.410 -14.016 1.00 94.25 87 SER A N 1
ATOM 660 C CA . SER A 1 87 ? 1.062 -6.512 -14.276 1.00 94.25 87 SER A CA 1
ATOM 661 C C . SER A 1 87 ? 1.263 -7.366 -13.022 1.00 94.25 87 SER A C 1
ATOM 663 O O . SER A 1 87 ? 1.088 -6.893 -11.895 1.00 94.25 87 SER A O 1
ATOM 665 N N . LEU A 1 88 ? 1.694 -8.618 -13.209 1.00 96.38 88 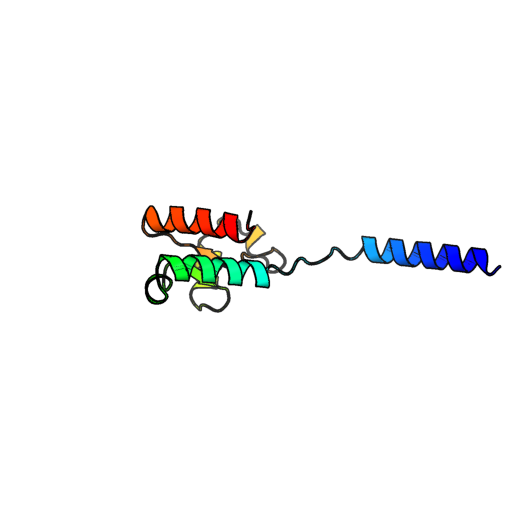LEU A N 1
ATOM 666 C CA . LEU A 1 88 ? 2.095 -9.508 -12.110 1.00 96.38 88 LEU A CA 1
ATOM 667 C C . LEU A 1 88 ? 3.203 -8.894 -11.248 1.00 96.38 88 LEU A C 1
ATOM 669 O O . LEU A 1 88 ? 3.207 -9.059 -10.030 1.00 96.38 88 LEU A O 1
ATOM 673 N N . PHE A 1 89 ? 4.100 -8.132 -11.871 1.00 94.88 89 PHE A N 1
ATOM 674 C CA . PHE A 1 89 ? 5.161 -7.431 -11.164 1.00 94.88 89 PHE A CA 1
ATOM 675 C C . PHE A 1 89 ? 4.601 -6.391 -10.181 1.00 94.88 89 PHE A C 1
ATOM 677 O O . PHE A 1 89 ? 5.039 -6.343 -9.035 1.00 94.88 89 PHE A O 1
ATOM 684 N N . HIS A 1 90 ? 3.565 -5.627 -10.555 1.00 95.62 90 HIS A N 1
ATOM 685 C CA . HIS A 1 90 ? 2.931 -4.669 -9.633 1.00 95.62 90 HIS A CA 1
ATOM 686 C C . HIS A 1 90 ? 2.307 -5.371 -8.419 1.00 95.62 90 HIS A C 1
ATOM 688 O O . HIS A 1 90 ? 2.405 -4.863 -7.302 1.00 95.62 90 HIS A O 1
ATOM 694 N N . VAL A 1 91 ? 1.714 -6.555 -8.614 1.00 96.06 91 VAL A N 1
ATOM 695 C CA . VAL A 1 91 ? 1.174 -7.373 -7.513 1.00 96.06 91 VAL A CA 1
ATOM 696 C C . VAL A 1 91 ? 2.294 -7.814 -6.570 1.00 96.06 91 VAL A C 1
ATOM 698 O O . VAL A 1 91 ? 2.178 -7.655 -5.356 1.00 96.06 91 VAL A O 1
ATOM 701 N N . GLN A 1 92 ? 3.398 -8.329 -7.115 1.00 96.81 92 GLN A N 1
ATOM 702 C CA . GLN A 1 92 ? 4.547 -8.777 -6.322 1.00 96.81 92 GLN A CA 1
ATOM 703 C C . GLN A 1 92 ? 5.144 -7.640 -5.486 1.00 96.81 92 GLN A C 1
ATOM 705 O O . GLN A 1 92 ? 5.415 -7.825 -4.298 1.00 96.81 92 GLN A O 1
ATOM 710 N N . VAL A 1 93 ? 5.303 -6.455 -6.080 1.00 95.56 93 VAL A N 1
ATOM 711 C CA . VAL A 1 93 ? 5.824 -5.284 -5.367 1.00 95.56 93 VAL A CA 1
ATOM 712 C C . VAL A 1 93 ? 4.855 -4.816 -4.284 1.00 95.56 93 VAL A C 1
ATOM 714 O O . VAL A 1 93 ? 5.292 -4.534 -3.169 1.00 95.56 93 VAL A O 1
ATOM 717 N N . ALA A 1 94 ? 3.547 -4.795 -4.561 1.00 95.44 94 ALA A N 1
ATOM 718 C CA . ALA A 1 94 ? 2.543 -4.455 -3.558 1.00 95.44 94 ALA A CA 1
ATOM 719 C C . ALA A 1 94 ? 2.616 -5.400 -2.348 1.00 95.44 94 ALA A C 1
ATOM 721 O O . ALA A 1 94 ? 2.693 -4.933 -1.217 1.00 95.44 94 ALA A O 1
ATOM 722 N N . LEU A 1 95 ? 2.697 -6.717 -2.567 1.00 95.38 95 LEU A N 1
ATOM 723 C CA . LEU A 1 95 ? 2.834 -7.698 -1.482 1.00 95.38 95 LEU A CA 1
ATOM 724 C C . LEU A 1 95 ? 4.111 -7.484 -0.657 1.00 95.38 95 LEU A C 1
ATOM 726 O O . LEU A 1 95 ? 4.073 -7.499 0.576 1.00 95.38 95 LEU A O 1
ATOM 730 N N . LEU A 1 96 ? 5.242 -7.257 -1.329 1.00 96.19 96 LEU A N 1
ATOM 731 C CA . LEU A 1 96 ? 6.526 -7.010 -0.675 1.00 96.19 96 LEU A CA 1
ATOM 732 C C . LEU A 1 96 ? 6.476 -5.747 0.191 1.00 96.19 96 LEU A C 1
ATOM 734 O O . LEU A 1 96 ? 6.903 -5.772 1.350 1.00 96.19 96 LEU A O 1
ATOM 738 N N . CYS A 1 97 ? 5.942 -4.653 -0.350 1.00 95.31 97 CYS A N 1
ATOM 739 C CA . CYS A 1 97 ? 5.864 -3.384 0.358 1.00 95.31 97 CYS A CA 1
ATOM 740 C C . CYS A 1 97 ? 4.832 -3.405 1.487 1.00 95.31 97 CYS A C 1
ATOM 742 O O . CYS A 1 97 ? 5.131 -2.881 2.556 1.00 95.31 97 CYS A O 1
ATOM 744 N N . SER A 1 98 ? 3.689 -4.081 1.325 1.00 94.19 98 SER A N 1
ATOM 745 C CA . SER A 1 98 ? 2.723 -4.277 2.415 1.00 94.19 98 SER A CA 1
ATOM 746 C C . SER A 1 98 ? 3.379 -4.973 3.603 1.00 94.19 98 SER A C 1
ATOM 748 O O . SER A 1 98 ? 3.341 -4.457 4.720 1.00 94.19 98 SER A O 1
ATOM 750 N N . LYS A 1 99 ? 4.102 -6.073 3.343 1.00 93.81 99 LYS A N 1
ATOM 751 C CA . LYS A 1 99 ? 4.849 -6.801 4.375 1.00 93.81 99 LYS A CA 1
ATOM 752 C C . LYS A 1 99 ? 5.892 -5.916 5.059 1.00 93.81 99 LYS A C 1
ATOM 754 O O . LYS A 1 99 ? 5.992 -5.924 6.283 1.00 93.81 99 LYS A O 1
ATOM 759 N N . LYS A 1 100 ? 6.675 -5.153 4.288 1.00 92.56 100 LYS A N 1
ATOM 760 C CA . LYS A 1 100 ? 7.734 -4.278 4.823 1.00 92.56 100 LYS A CA 1
ATOM 761 C C . LYS A 1 100 ? 7.177 -3.132 5.668 1.00 92.56 100 LYS A C 1
ATOM 763 O O . LYS A 1 100 ? 7.809 -2.729 6.641 1.00 92.56 100 LYS A O 1
ATOM 768 N N . SER A 1 101 ? 6.012 -2.614 5.297 1.00 90.62 101 SER A N 1
ATOM 769 C CA . SER A 1 101 ? 5.354 -1.504 5.982 1.00 90.62 101 SER A CA 1
ATOM 770 C C . SER A 1 101 ? 4.417 -1.952 7.102 1.00 90.62 101 SER A C 1
ATOM 772 O O . SER A 1 101 ? 3.834 -1.092 7.749 1.00 90.62 101 SER A O 1
ATOM 774 N N . GLY A 1 102 ? 4.274 -3.258 7.351 1.00 87.00 102 GLY A N 1
ATOM 775 C CA . GLY A 1 102 ? 3.384 -3.787 8.387 1.00 87.00 102 GLY A CA 1
ATOM 776 C C . GLY A 1 102 ? 1.897 -3.589 8.080 1.00 87.00 102 GLY A C 1
ATOM 777 O O . GLY A 1 102 ? 1.084 -3.585 9.001 1.00 87.00 102 GLY A O 1
ATOM 778 N N . LEU A 1 103 ? 1.547 -3.402 6.805 1.00 85.94 103 LEU A N 1
ATOM 779 C CA . LEU A 1 103 ? 0.161 -3.436 6.349 1.00 85.94 103 LEU A CA 1
ATOM 780 C C . LEU A 1 103 ? -0.269 -4.908 6.270 1.00 85.94 103 LEU A C 1
ATOM 782 O O . LEU A 1 103 ? 0.437 -5.720 5.666 1.00 85.94 103 LEU A O 1
ATOM 786 N N . GLN A 1 104 ? -1.387 -5.236 6.920 1.00 61.06 104 GLN A N 1
ATOM 787 C CA . GLN A 1 104 ? -2.012 -6.563 6.904 1.00 61.06 104 GLN A CA 1
ATOM 788 C C . GLN A 1 104 ? -3.159 -6.603 5.903 1.00 61.06 104 GLN A C 1
ATOM 790 O O . GLN A 1 104 ? -3.908 -5.601 5.840 1.00 61.06 104 GLN A O 1
#

Secondary structure (DSSP, 8-state):
-HHHHHHHHHHHHHHHHHHS-----THHHHHHHHHHHHHHH-HHHHTTTEEETTSTTHHHHHHHH--SGGGTSTTSPPPSEEE--SSHHHHHHHHHHHHHHT--

Mean predicted aligned error: 9.66 Å

Radius of gyration: 20.64 Å; Cα contacts (8 Å, |Δi|>4): 60; chains: 1; bounding box: 36×23×68 Å

Nearest PDB structures (foldseek):
  3vte-assembly1_A  TM=9.527E-01  e=1.336E-04  Cannabis sativa
  6jqh-assembly1_A  TM=9.017E-01  e=2.978E-04  Morus alba
  4pwc-assembly1_A  TM=8.999E-01  e=1.481E-03  Phleum pratense
  4pwb-assembly1_A  TM=8.962E-01  e=1.583E-03  Phleum pratense
  3tsj-assembly2_B  TM=9.002E-01  e=1.934E-03  Phleum pratense

pLDDT: mean 87.14, std 10.79, range [57.09, 97.31]

Sequence (104 aa):
MANSLVKLLFLSVTVFISIFPATSSSVGLEKSFLRCFQTILGDNTTSGVIFTKSSSSYEPLLESSIRNARFLNSSVPKPNLIVTPHSLFHVQVALLCSKKSGLQ

Solvent-accessible surface area (backbone atoms only — not comparable to full-atom values): 6297 Å² total; per-residue (Å²): 111,69,73,58,52,53,50,51,51,53,52,51,52,53,55,53,55,74,73,53,78,83,80,78,72,59,68,61,37,52,52,45,26,52,52,48,44,33,73,75,64,34,72,79,62,39,64,86,29,55,36,38,80,87,38,87,63,28,62,63,54,52,58,73,68,57,84,53,74,84,65,67,44,86,88,46,89,71,77,74,59,47,78,51,66,90,45,73,65,49,50,54,47,50,54,54,22,29,60,75,36,71,54,129

Organism: Mucuna pruriens (NCBI:txid157652)